Protein AF-A0A954MSA9-F1 (afdb_monomer)

Radius of gyration: 16.97 Å; Cα contacts (8 Å, |Δi|>4): 77; chains: 1; bounding box: 26×32×57 Å

Mean predicted aligned error: 12.04 Å

Solvent-accessible surface area (backbone atoms only — not comparable to full-atom values): 6585 Å² total; per-residue (Å²): 105,75,70,53,52,53,50,48,47,47,49,50,47,57,53,38,59,65,64,64,44,41,74,29,63,65,57,55,68,44,56,78,42,75,62,61,78,67,46,83,78,68,69,74,84,50,82,56,49,47,40,76,39,26,54,52,44,47,49,33,30,73,71,67,61,38,80,84,72,73,33,78,78,29,36,60,76,54,40,55,51,49,39,40,72,71,64,70,42,75,90,75,92,66,80,74,78,80,75,68,70,74,86,78,77,74,135

Foldseek 3Di:
DVVLVVVCCCCCCCQPVVVVQAEQPVCLVCVPPPVVLVPPPQDQPDSNYDYPQLSVVVSCCVVVLAPDDRSSNDDPVRSVVRSVVVVSDDDDPDDPPVPPDDPPPDD

Secondary structure (DSSP, 8-state):
-HHHHHHHHIIIIIIIITTTPEE-HHHHHHTTSHHHHHS-------SSEE-HHHHHHHHHHHTTSS----GGG--HHHHHHHHHHTTS----SS--GGG--------

pLDDT: mean 70.11, std 13.53, range [35.72, 90.12]

Sequence (107 aa):
SQSESELLTTILVRHFIGQRVTYDLGGALVSGTRLFKRTRLLPSADLNELFCSELVAAVCMRLGRMNRSNPTKFNPACLLRELVRQGTFRFEREFPSLLQRPHSVFP

Structure (mmCIF, N/CA/C/O backbone):
data_AF-A0A954MSA9-F1
#
_entry.id   AF-A0A954MSA9-F1
#
loop_
_atom_site.group_PDB
_atom_site.id
_atom_site.type_symbol
_atom_site.label_atom_id
_atom_site.label_alt_id
_atom_site.label_comp_id
_atom_site.label_asym_id
_atom_site.label_entity_id
_atom_site.label_seq_id
_atom_site.pdbx_PDB_ins_code
_atom_site.Cartn_x
_atom_site.Cartn_y
_atom_site.Cartn_z
_atom_site.occupancy
_atom_site.B_iso_or_equiv
_atom_site.auth_seq_id
_atom_site.auth_comp_id
_atom_site.auth_asym_id
_atom_site.auth_atom_id
_atom_site.pdbx_PDB_model_num
ATOM 1 N N . SER A 1 1 ? -8.897 -2.699 15.592 1.00 67.62 1 SER A N 1
ATOM 2 C CA . SER A 1 1 ? -9.750 -3.754 16.207 1.00 67.62 1 SER A CA 1
ATOM 3 C C . SER A 1 1 ? -9.192 -5.140 15.878 1.00 67.62 1 SER A C 1
ATOM 5 O O . SER A 1 1 ? -8.299 -5.229 15.044 1.00 67.62 1 SER A O 1
ATOM 7 N N . GLN A 1 2 ? -9.691 -6.228 16.479 1.00 71.88 2 GLN A N 1
ATOM 8 C CA . GLN A 1 2 ? -9.256 -7.596 16.129 1.00 71.88 2 GLN A CA 1
ATOM 9 C C . GLN A 1 2 ? -9.537 -7.934 14.648 1.00 71.88 2 GLN A C 1
ATOM 11 O O . GLN A 1 2 ? -8.659 -8.440 13.957 1.00 71.88 2 GLN A O 1
ATOM 16 N N . SER A 1 3 ? -10.687 -7.495 14.125 1.00 76.56 3 SER A N 1
ATOM 17 C CA . SER A 1 3 ? -11.056 -7.611 12.704 1.00 76.56 3 SER A CA 1
ATOM 18 C C . SER A 1 3 ? -10.113 -6.871 11.744 1.00 76.56 3 SER A C 1
ATOM 20 O O . SER A 1 3 ? -9.835 -7.337 10.643 1.00 76.56 3 SER A O 1
ATOM 22 N N . GLU A 1 4 ? -9.587 -5.719 12.156 1.00 72.44 4 GLU A N 1
ATOM 23 C CA . GLU A 1 4 ? -8.612 -4.949 11.378 1.00 72.44 4 GLU A CA 1
ATOM 24 C C . GLU A 1 4 ? -7.251 -5.648 11.341 1.00 72.44 4 GLU A C 1
ATOM 26 O O . GLU A 1 4 ? -6.620 -5.708 10.287 1.00 72.44 4 GLU A O 1
ATOM 31 N N . SER A 1 5 ? -6.831 -6.240 12.463 1.00 75.62 5 SER A N 1
ATOM 32 C CA . SER A 1 5 ? -5.607 -7.043 12.521 1.00 75.62 5 SER A CA 1
ATOM 33 C C . SER A 1 5 ? -5.697 -8.269 11.611 1.00 75.62 5 SER A C 1
ATOM 35 O O . SER A 1 5 ? -4.742 -8.569 10.903 1.00 75.62 5 SER A O 1
ATOM 37 N N . GLU A 1 6 ? -6.838 -8.958 11.580 1.00 78.38 6 GLU A N 1
ATOM 38 C CA . GLU A 1 6 ? -7.069 -10.101 10.686 1.00 78.38 6 GLU A CA 1
ATOM 39 C C . GLU A 1 6 ? -7.065 -9.696 9.208 1.00 78.38 6 GLU A C 1
ATOM 41 O O . GLU A 1 6 ? -6.485 -10.396 8.370 1.00 78.38 6 GLU A O 1
ATOM 46 N N . LEU A 1 7 ? -7.654 -8.540 8.881 1.00 74.81 7 LEU A N 1
ATOM 47 C CA . LEU A 1 7 ? -7.628 -7.994 7.527 1.00 74.81 7 LEU A CA 1
ATOM 48 C C . LEU A 1 7 ? -6.194 -7.657 7.094 1.00 74.81 7 LEU A C 1
ATOM 50 O O . LEU A 1 7 ? -5.779 -8.031 5.998 1.00 74.81 7 LEU A O 1
ATOM 54 N N . LEU A 1 8 ? -5.423 -6.992 7.958 1.00 74.56 8 LEU A N 1
ATOM 55 C CA . LEU A 1 8 ? -4.023 -6.652 7.699 1.00 74.56 8 LEU A CA 1
ATOM 56 C C . LEU A 1 8 ? -3.167 -7.905 7.532 1.00 74.56 8 LEU A C 1
ATOM 58 O O . LEU A 1 8 ? -2.423 -7.994 6.561 1.00 74.56 8 LEU A O 1
ATOM 62 N N . THR A 1 9 ? -3.318 -8.902 8.404 1.00 77.00 9 THR A N 1
ATOM 63 C CA . THR A 1 9 ? -2.625 -10.190 8.273 1.00 77.00 9 THR A CA 1
ATOM 64 C C . THR A 1 9 ? -2.997 -10.889 6.969 1.00 77.00 9 THR A C 1
ATOM 66 O O . THR A 1 9 ? -2.126 -11.396 6.268 1.00 77.00 9 THR A O 1
ATOM 69 N N . THR A 1 10 ? -4.271 -10.872 6.578 1.00 76.12 10 THR A N 1
ATOM 70 C CA . THR A 1 10 ? -4.711 -11.472 5.311 1.00 76.12 10 THR A CA 1
ATOM 71 C C . THR A 1 10 ? -4.107 -10.752 4.106 1.00 76.12 10 THR A C 1
ATOM 73 O O . THR A 1 10 ? -3.654 -11.395 3.160 1.00 76.12 10 THR A O 1
ATOM 76 N N . ILE A 1 11 ? -4.052 -9.421 4.129 1.00 71.69 11 ILE A N 1
ATOM 77 C CA . ILE A 1 11 ? -3.462 -8.650 3.032 1.00 71.69 11 ILE A CA 1
ATOM 78 C C . ILE A 1 11 ? -1.943 -8.867 2.995 1.00 71.69 11 ILE A C 1
ATOM 80 O O . ILE A 1 11 ? -1.414 -9.274 1.967 1.00 71.69 11 ILE A O 1
ATOM 84 N N . LEU A 1 12 ? -1.243 -8.656 4.108 1.00 70.12 12 LEU A N 1
ATOM 85 C CA . LEU A 1 12 ? 0.219 -8.692 4.170 1.00 70.12 12 LEU A CA 1
ATOM 86 C C . LEU A 1 12 ? 0.779 -10.115 4.049 1.00 70.12 12 LEU A C 1
ATOM 88 O O . LEU A 1 12 ? 1.691 -10.362 3.268 1.00 70.12 12 LEU A O 1
ATOM 92 N N . VAL A 1 13 ? 0.235 -11.084 4.781 1.00 70.69 13 VAL A N 1
ATOM 93 C CA . VAL A 1 13 ? 0.794 -12.444 4.802 1.00 70.69 13 VAL A CA 1
ATOM 94 C C . VAL A 1 13 ? 0.297 -13.256 3.614 1.00 70.69 13 VAL A C 1
ATOM 96 O O . VAL A 1 13 ? 1.090 -13.837 2.880 1.00 70.69 13 VAL A O 1
ATOM 99 N N . ARG A 1 14 ? -1.017 -13.296 3.384 1.00 65.31 14 ARG A N 1
ATOM 100 C CA . ARG A 1 14 ? -1.579 -14.146 2.325 1.00 65.31 14 ARG A CA 1
ATOM 101 C C . ARG A 1 14 ? -1.342 -13.575 0.932 1.00 65.31 14 ARG A C 1
ATOM 103 O O . ARG A 1 14 ? -1.067 -14.342 0.016 1.00 65.31 14 ARG A O 1
ATOM 110 N N . HIS A 1 15 ? -1.460 -12.260 0.773 1.00 65.75 15 HIS A N 1
ATOM 111 C CA . HIS A 1 15 ? -1.366 -11.632 -0.542 1.00 65.75 15 HIS A CA 1
ATOM 112 C C . HIS A 1 15 ? 0.065 -11.226 -0.898 1.00 65.75 15 HIS A C 1
ATOM 114 O O . HIS A 1 15 ? 0.489 -11.509 -2.005 1.00 65.75 15 HIS A O 1
ATOM 120 N N . PHE A 1 16 ? 0.835 -10.628 0.016 1.00 62.12 16 PHE A N 1
ATOM 121 C CA . PHE A 1 16 ? 2.203 -10.196 -0.315 1.00 62.12 16 PHE A CA 1
ATOM 122 C C . PHE A 1 16 ? 3.235 -11.308 -0.146 1.0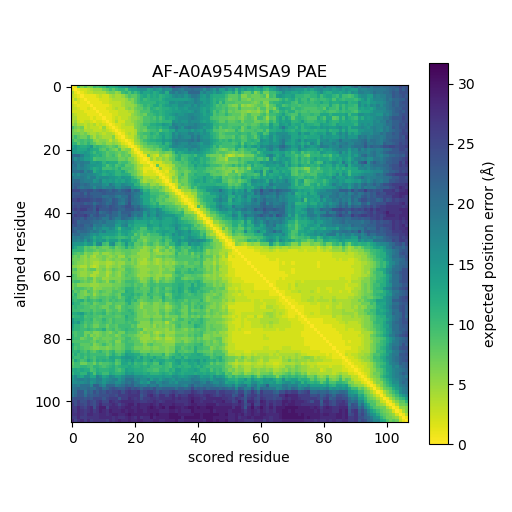0 62.12 16 PHE A C 1
ATOM 124 O O . PHE A 1 16 ? 3.968 -11.618 -1.084 1.00 62.12 16 PHE A O 1
ATOM 131 N N . ILE A 1 17 ? 3.276 -11.938 1.031 1.00 63.91 17 ILE A N 1
ATOM 132 C CA . ILE A 1 17 ? 4.261 -12.994 1.310 1.00 63.91 17 ILE A CA 1
ATOM 133 C C . ILE A 1 17 ? 3.900 -14.275 0.546 1.00 63.91 17 ILE A C 1
ATOM 135 O O . ILE A 1 17 ? 4.755 -14.874 -0.105 1.00 63.91 17 ILE A O 1
ATOM 139 N N . GLY A 1 18 ? 2.624 -14.671 0.572 1.00 60.81 18 GLY A N 1
ATOM 140 C CA . GLY A 1 18 ? 2.140 -15.889 -0.080 1.00 60.81 18 GLY A CA 1
ATOM 141 C C . GLY A 1 18 ? 2.275 -15.893 -1.606 1.00 60.81 18 GLY A C 1
ATOM 142 O O . GLY A 1 18 ? 2.510 -16.953 -2.181 1.00 60.81 18 GLY A O 1
ATOM 143 N N . GLN A 1 19 ? 2.171 -14.733 -2.263 1.00 62.94 19 GLN A N 1
ATOM 144 C CA . GLN A 1 19 ? 2.297 -14.617 -3.725 1.00 62.94 19 GLN A CA 1
ATOM 145 C C . GLN A 1 19 ? 3.724 -14.275 -4.189 1.00 62.94 19 GLN A C 1
ATOM 147 O O . GLN A 1 19 ? 3.941 -14.144 -5.387 1.00 62.94 19 GLN A O 1
ATOM 152 N N . ARG A 1 20 ? 4.703 -14.150 -3.274 1.00 60.50 20 ARG A N 1
ATOM 153 C CA . ARG A 1 20 ? 6.086 -13.730 -3.587 1.00 60.50 20 ARG A CA 1
ATOM 154 C C . ARG A 1 20 ? 6.147 -12.447 -4.421 1.00 60.50 20 ARG A C 1
ATOM 156 O O . ARG A 1 20 ? 6.903 -12.368 -5.387 1.00 60.50 20 ARG A O 1
ATOM 163 N N . VAL A 1 21 ? 5.356 -11.451 -4.035 1.00 62.06 21 VAL A N 1
ATOM 164 C CA . VAL A 1 21 ? 5.348 -10.151 -4.711 1.00 62.06 21 VAL A CA 1
ATOM 165 C C . VAL A 1 21 ? 6.760 -9.565 -4.674 1.00 62.06 21 VAL A C 1
ATOM 167 O O . VAL A 1 21 ? 7.344 -9.397 -3.599 1.00 62.06 21 VAL A O 1
ATOM 170 N N . THR A 1 22 ? 7.325 -9.291 -5.847 1.00 65.44 22 THR A N 1
ATOM 171 C CA . THR A 1 22 ? 8.646 -8.682 -5.978 1.00 65.44 22 THR A CA 1
ATOM 172 C C . THR A 1 22 ? 8.582 -7.205 -5.602 1.00 65.44 22 THR A C 1
ATOM 174 O O . THR A 1 22 ? 7.607 -6.507 -5.879 1.00 65.44 22 THR A O 1
ATOM 177 N N . TYR A 1 23 ? 9.606 -6.727 -4.897 1.00 61.81 23 TYR A N 1
ATOM 178 C CA . TYR A 1 23 ? 9.681 -5.321 -4.521 1.00 61.81 23 TYR A CA 1
ATOM 179 C C . TYR A 1 23 ? 10.113 -4.487 -5.725 1.00 61.81 23 TYR A C 1
ATOM 181 O O . TYR A 1 23 ? 11.190 -4.725 -6.277 1.00 61.81 23 TYR A O 1
ATOM 189 N N . ASP A 1 24 ? 9.319 -3.480 -6.082 1.00 65.19 24 ASP A N 1
ATOM 190 C CA . ASP A 1 24 ? 9.663 -2.573 -7.174 1.00 65.19 24 ASP A CA 1
ATOM 191 C C . ASP A 1 24 ? 10.713 -1.540 -6.729 1.00 65.19 24 ASP A C 1
ATOM 193 O O . ASP A 1 24 ? 10.414 -0.414 -6.313 1.00 65.19 24 ASP A O 1
ATOM 197 N N . LEU A 1 25 ? 11.985 -1.939 -6.795 1.00 60.53 25 LEU A N 1
ATOM 198 C CA . LEU A 1 25 ? 13.117 -1.062 -6.492 1.00 60.53 25 LEU A CA 1
ATOM 199 C C . LEU A 1 25 ? 13.289 0.040 -7.554 1.00 60.53 25 LEU A C 1
ATOM 201 O O . LEU A 1 25 ? 13.721 1.148 -7.226 1.00 60.53 25 LEU A O 1
ATOM 205 N N . GLY A 1 26 ? 12.936 -0.245 -8.811 1.00 6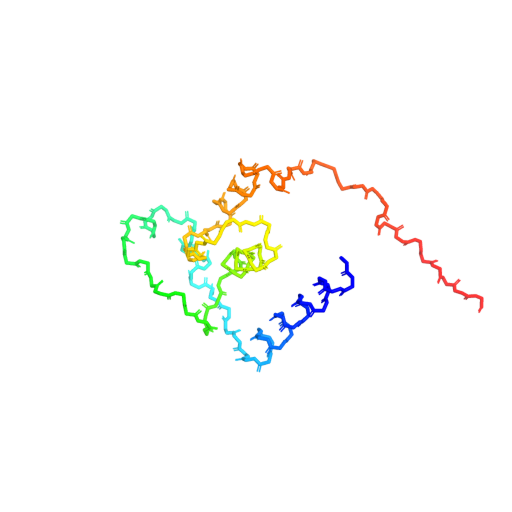0.91 26 GLY A N 1
ATOM 206 C CA . GLY A 1 26 ? 13.040 0.697 -9.925 1.00 60.91 26 GLY A CA 1
ATOM 207 C C . GLY A 1 26 ? 12.032 1.835 -9.791 1.00 60.91 26 GLY A C 1
ATOM 208 O O . GLY A 1 26 ? 12.413 3.009 -9.773 1.00 60.91 26 GLY A O 1
ATOM 209 N N . GLY A 1 27 ? 10.759 1.501 -9.592 1.00 60.81 27 GLY A N 1
ATOM 210 C CA . GLY A 1 27 ? 9.711 2.457 -9.260 1.00 60.81 27 GLY A CA 1
ATOM 211 C C . GLY A 1 27 ? 9.998 3.188 -7.957 1.00 60.81 27 GLY A C 1
ATOM 212 O O . GLY A 1 27 ? 9.768 4.394 -7.895 1.00 60.81 27 GLY A O 1
ATOM 213 N N . ALA A 1 28 ? 10.616 2.549 -6.956 1.00 64.38 28 ALA A N 1
ATOM 214 C CA . ALA A 1 28 ? 11.029 3.246 -5.740 1.00 64.38 28 ALA A CA 1
ATOM 215 C C . ALA A 1 28 ? 12.000 4.399 -6.007 1.00 64.38 28 ALA A C 1
ATOM 217 O O . ALA A 1 28 ? 11.763 5.520 -5.542 1.00 64.38 28 ALA A O 1
ATOM 218 N N . LEU A 1 29 ? 13.041 4.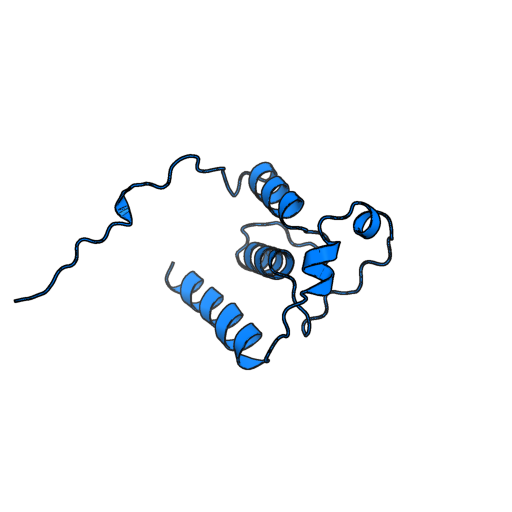151 -6.803 1.00 62.91 29 LEU A N 1
ATOM 219 C CA . LEU A 1 29 ? 14.026 5.165 -7.183 1.00 62.91 29 LEU A CA 1
ATOM 220 C C . LEU A 1 29 ? 13.414 6.261 -8.069 1.00 62.91 29 LEU A C 1
ATOM 222 O O . LEU A 1 29 ? 13.724 7.443 -7.910 1.00 62.91 29 LEU A O 1
ATOM 226 N N . VAL A 1 30 ? 12.504 5.894 -8.974 1.00 64.50 30 VAL A N 1
ATOM 227 C CA . VAL A 1 30 ? 11.923 6.821 -9.958 1.00 64.50 30 VAL A CA 1
ATOM 228 C C . VAL A 1 30 ? 10.714 7.595 -9.405 1.00 64.50 30 VAL A C 1
ATOM 230 O O . VAL A 1 30 ? 10.455 8.714 -9.856 1.00 64.50 30 VAL A O 1
ATOM 233 N N . SER A 1 31 ? 10.020 7.090 -8.379 1.00 57.25 31 SER A N 1
ATOM 234 C CA . SER A 1 31 ? 8.792 7.671 -7.794 1.00 57.25 31 S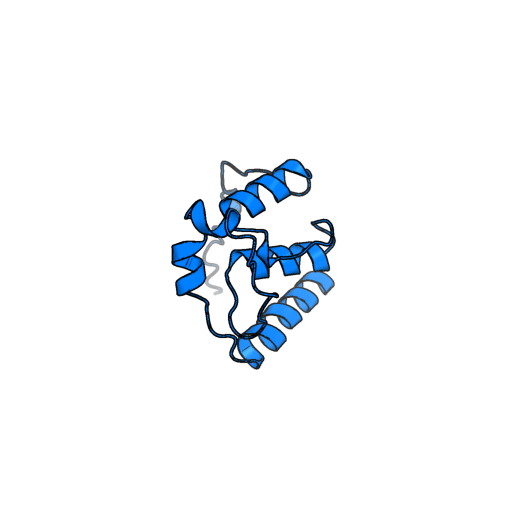ER A CA 1
ATOM 235 C C . SER A 1 31 ? 8.954 9.096 -7.244 1.00 57.25 31 SER A C 1
ATOM 237 O O . SER A 1 31 ? 7.974 9.849 -7.132 1.00 57.25 31 SER A O 1
ATOM 239 N N . GLY A 1 32 ? 10.186 9.483 -6.899 1.00 55.12 32 GLY A N 1
ATOM 240 C CA . GLY A 1 32 ? 10.549 10.831 -6.458 1.00 55.12 32 GLY A CA 1
ATOM 241 C C . GLY A 1 32 ? 10.803 11.812 -7.606 1.00 55.12 32 GLY A C 1
ATOM 242 O O . GLY A 1 32 ? 10.744 13.028 -7.408 1.00 55.12 32 GLY A O 1
ATOM 243 N N . THR A 1 33 ? 11.043 11.317 -8.821 1.00 57.16 33 THR A N 1
ATOM 244 C CA . THR A 1 33 ? 11.359 12.162 -9.971 1.00 57.16 33 THR A CA 1
ATOM 245 C C . THR A 1 33 ? 10.080 12.764 -10.559 1.00 57.16 33 THR A C 1
ATOM 247 O O . THR A 1 33 ? 9.091 12.084 -10.836 1.00 57.16 33 THR A O 1
ATOM 250 N N . ARG A 1 34 ? 10.075 14.087 -10.770 1.00 49.19 34 ARG A N 1
ATOM 251 C CA . ARG A 1 34 ? 8.930 14.814 -11.357 1.00 49.19 34 ARG A CA 1
ATOM 252 C C . ARG A 1 34 ? 8.544 14.309 -12.759 1.00 49.19 34 ARG A C 1
ATOM 254 O O . ARG A 1 34 ? 7.428 14.585 -13.196 1.00 49.19 34 ARG A O 1
ATOM 261 N N . LEU A 1 35 ? 9.437 13.584 -13.444 1.00 52.38 35 LEU A N 1
ATOM 262 C CA . LEU A 1 35 ? 9.193 13.023 -14.773 1.00 52.38 35 LEU A CA 1
ATOM 263 C C . LEU A 1 35 ? 8.090 11.960 -14.771 1.00 52.38 35 LEU A C 1
ATOM 265 O O . LEU A 1 35 ? 7.208 12.031 -15.624 1.00 52.38 35 LEU A O 1
ATOM 269 N N . PHE A 1 36 ? 8.068 11.058 -13.785 1.00 55.53 36 PHE A N 1
ATOM 270 C CA . PHE A 1 36 ? 7.120 9.935 -13.754 1.00 55.53 36 PHE A CA 1
ATOM 271 C C . PHE A 1 36 ? 5.654 10.386 -13.652 1.00 55.53 36 PHE A C 1
ATOM 273 O O . PHE A 1 36 ? 4.755 9.780 -14.221 1.00 55.53 36 PHE A O 1
ATOM 280 N N . LYS A 1 37 ? 5.398 11.523 -12.990 1.00 53.38 37 LYS A N 1
ATOM 281 C CA . LYS A 1 37 ? 4.053 12.127 -12.923 1.00 53.38 37 LYS A CA 1
ATOM 282 C C . LYS A 1 37 ? 3.623 12.826 -14.207 1.00 53.38 37 LYS A C 1
ATOM 284 O O . LYS A 1 37 ? 2.429 13.046 -14.405 1.00 53.38 37 LYS A O 1
ATOM 289 N N . ARG A 1 38 ? 4.582 13.253 -15.033 1.00 54.47 38 ARG A N 1
ATOM 290 C CA . ARG A 1 38 ? 4.322 14.006 -16.266 1.00 54.47 38 ARG A CA 1
ATOM 291 C C . ARG A 1 38 ? 4.080 13.068 -17.444 1.00 54.47 38 ARG A C 1
ATOM 293 O O . ARG A 1 38 ? 3.278 13.387 -18.320 1.00 54.47 38 ARG A O 1
ATOM 300 N N . THR A 1 39 ? 4.715 11.902 -17.441 1.00 54.69 39 THR A N 1
ATOM 301 C CA . THR A 1 39 ? 4.409 10.814 -18.365 1.00 54.69 39 THR A CA 1
ATOM 302 C C . THR A 1 39 ? 3.096 10.162 -17.934 1.00 54.69 39 THR A C 1
ATOM 304 O O . THR A 1 39 ? 3.075 9.336 -17.033 1.00 54.69 39 THR A O 1
ATOM 307 N N . ARG A 1 40 ? 1.975 10.519 -18.576 1.00 51.53 40 ARG A N 1
ATOM 308 C CA . ARG A 1 40 ? 0.638 9.905 -18.376 1.00 51.53 40 ARG A CA 1
ATOM 309 C C . ARG A 1 40 ? 0.576 8.382 -18.621 1.00 51.53 40 ARG A C 1
ATOM 311 O O . ARG A 1 40 ? -0.500 7.803 -18.527 1.00 51.53 40 ARG A O 1
ATOM 318 N N . LEU A 1 41 ? 1.703 7.743 -18.916 1.00 53.84 41 LEU A N 1
ATOM 319 C CA . LEU A 1 41 ? 1.891 6.299 -18.969 1.00 53.84 41 LEU A CA 1
ATOM 320 C C . LEU A 1 41 ? 2.058 5.760 -17.543 1.00 53.84 41 LEU A C 1
ATOM 322 O O . LEU A 1 41 ? 3.105 5.224 -17.204 1.00 53.84 41 LEU A O 1
ATOM 326 N N . LEU A 1 42 ? 1.056 5.964 -16.684 1.00 54.78 42 LEU A N 1
ATOM 327 C CA . LEU A 1 42 ? 1.012 5.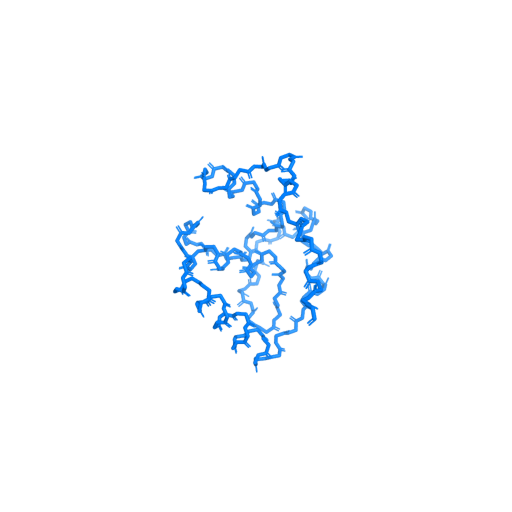240 -15.417 1.00 54.78 42 LEU A CA 1
ATOM 328 C C . LEU A 1 42 ? 0.660 3.792 -15.772 1.00 54.78 42 LEU A C 1
ATOM 330 O O . LEU A 1 42 ? -0.462 3.579 -16.246 1.00 54.78 42 LEU A O 1
ATOM 334 N N . PRO A 1 43 ? 1.574 2.820 -15.607 1.00 54.22 43 PRO A N 1
ATOM 335 C CA . PRO A 1 43 ? 1.206 1.428 -15.784 1.00 54.22 43 PRO A CA 1
ATOM 336 C C . PRO A 1 43 ? 0.030 1.102 -14.853 1.00 54.22 43 PRO A C 1
ATOM 338 O O . PRO A 1 43 ? -0.115 1.670 -13.761 1.00 54.22 43 PRO A O 1
ATOM 341 N N . SER A 1 44 ? -0.864 0.234 -15.326 1.00 54.84 44 SER A N 1
ATOM 342 C CA . SER A 1 44 ? -1.859 -0.397 -14.459 1.00 54.84 44 SER A CA 1
ATOM 343 C C . SER A 1 44 ? -1.136 -1.000 -13.258 1.00 54.84 44 SER A C 1
ATOM 345 O O . SER A 1 44 ? -0.035 -1.509 -13.431 1.00 54.84 44 SER A O 1
ATOM 347 N N . ALA A 1 45 ? -1.732 -0.914 -12.065 1.00 54.81 45 ALA A N 1
ATOM 348 C CA . ALA A 1 45 ? -1.151 -1.486 -10.852 1.00 54.81 45 ALA A CA 1
ATOM 349 C C . ALA A 1 45 ? -0.775 -2.951 -11.112 1.00 54.81 45 ALA A C 1
ATOM 351 O O . ALA A 1 45 ? -1.671 -3.787 -11.266 1.00 54.81 45 ALA A O 1
ATOM 352 N N . ASP A 1 46 ? 0.522 -3.237 -11.220 1.00 58.50 46 ASP A N 1
ATOM 353 C CA . ASP A 1 46 ? 1.000 -4.604 -11.332 1.00 58.50 46 ASP A CA 1
ATOM 354 C C . ASP A 1 46 ? 1.036 -5.178 -9.920 1.00 58.50 46 ASP A C 1
ATOM 356 O O . ASP A 1 46 ? 1.664 -4.639 -9.013 1.00 58.50 46 ASP A O 1
ATOM 360 N N . LEU A 1 47 ? 0.285 -6.252 -9.701 1.00 54.69 47 LEU A N 1
ATOM 361 C CA . LEU A 1 47 ? 0.234 -6.913 -8.401 1.00 54.69 47 LEU A CA 1
ATOM 362 C C . LEU A 1 47 ? 1.482 -7.776 -8.149 1.00 54.69 47 LEU A C 1
ATOM 364 O O . LEU A 1 47 ? 1.640 -8.279 -7.038 1.00 54.69 47 LEU A O 1
ATOM 368 N N . ASN A 1 48 ? 2.353 -7.946 -9.150 1.00 53.84 48 ASN A N 1
ATOM 369 C CA . ASN A 1 48 ? 3.591 -8.716 -9.043 1.00 53.84 48 ASN A CA 1
ATOM 370 C C . ASN A 1 48 ? 4.795 -7.853 -8.644 1.00 53.84 48 ASN A C 1
ATOM 372 O O . ASN A 1 48 ? 5.724 -8.370 -8.030 1.00 53.84 48 ASN A O 1
ATOM 376 N N . GLU A 1 49 ? 4.763 -6.550 -8.921 1.00 57.16 49 GLU A N 1
ATOM 377 C CA . GLU A 1 49 ? 5.799 -5.584 -8.550 1.00 57.16 49 GLU A CA 1
ATOM 378 C C . GLU A 1 49 ? 5.155 -4.431 -7.785 1.00 57.16 49 GLU A C 1
ATOM 380 O O . GLU A 1 49 ? 4.488 -3.581 -8.366 1.00 57.16 49 GLU A O 1
ATOM 385 N N . LEU A 1 50 ? 5.309 -4.415 -6.459 1.00 61.00 50 LEU A N 1
ATOM 386 C CA . LEU A 1 50 ? 4.634 -3.423 -5.624 1.00 61.00 50 LEU A CA 1
ATOM 387 C C . LEU A 1 50 ? 5.600 -2.450 -4.976 1.00 61.00 50 LEU A C 1
ATOM 389 O O . LEU A 1 50 ? 6.545 -2.824 -4.275 1.00 61.00 50 LEU A O 1
ATOM 393 N N . PHE A 1 51 ? 5.271 -1.174 -5.143 1.00 69.56 51 PHE A N 1
ATOM 394 C CA . PHE A 1 51 ? 5.929 -0.084 -4.457 1.00 69.56 51 PHE A CA 1
ATOM 395 C C . PHE A 1 51 ? 5.270 0.195 -3.095 1.00 69.56 51 PHE A C 1
ATOM 397 O O . PHE A 1 51 ? 4.051 0.103 -2.921 1.00 69.56 51 PHE A O 1
ATOM 404 N N . CYS A 1 52 ? 6.079 0.554 -2.094 1.00 72.50 52 CYS A N 1
ATOM 405 C CA . CYS A 1 52 ? 5.645 0.624 -0.696 1.00 72.50 52 CYS A CA 1
ATOM 406 C C . CYS A 1 52 ? 4.465 1.582 -0.457 1.00 72.50 52 CYS A C 1
ATOM 408 O O . CYS A 1 52 ? 3.566 1.265 0.324 1.00 72.50 52 CYS A O 1
ATOM 410 N N . SER A 1 53 ? 4.411 2.728 -1.142 1.00 80.06 53 SER A N 1
ATOM 411 C CA . SER A 1 53 ? 3.299 3.671 -0.991 1.00 80.06 53 SER A CA 1
ATOM 412 C C . SER A 1 53 ? 2.015 3.207 -1.677 1.00 80.06 53 SER A C 1
ATOM 414 O O . SER A 1 53 ? 0.932 3.545 -1.208 1.00 80.06 53 SER A O 1
ATOM 416 N N . GLU A 1 54 ? 2.095 2.402 -2.733 1.00 80.81 54 GLU A N 1
ATOM 417 C CA . GLU A 1 54 ? 0.912 1.859 -3.409 1.00 80.81 54 GLU A CA 1
ATOM 418 C C . GLU A 1 54 ? 0.209 0.818 -2.539 1.00 80.81 54 GLU A C 1
ATOM 420 O O . GLU A 1 54 ? -1.014 0.861 -2.384 1.00 80.81 54 GLU A O 1
ATOM 425 N N . LEU A 1 55 ? 0.993 -0.054 -1.894 1.00 79.06 55 LEU A N 1
ATOM 426 C CA . LEU A 1 55 ? 0.499 -1.003 -0.898 1.00 79.06 55 LEU A CA 1
ATOM 427 C C . LEU A 1 55 ? -0.231 -0.276 0.237 1.00 79.06 55 LEU A C 1
ATOM 429 O O . LEU A 1 55 ? -1.380 -0.598 0.548 1.00 79.06 55 LEU A O 1
ATOM 433 N N . VAL A 1 56 ? 0.416 0.727 0.836 1.00 83.75 56 VAL A N 1
ATOM 434 C CA . VAL A 1 56 ? -0.179 1.496 1.939 1.00 83.75 56 VAL A CA 1
ATOM 435 C C . VAL A 1 56 ? -1.457 2.196 1.476 1.00 83.75 56 VA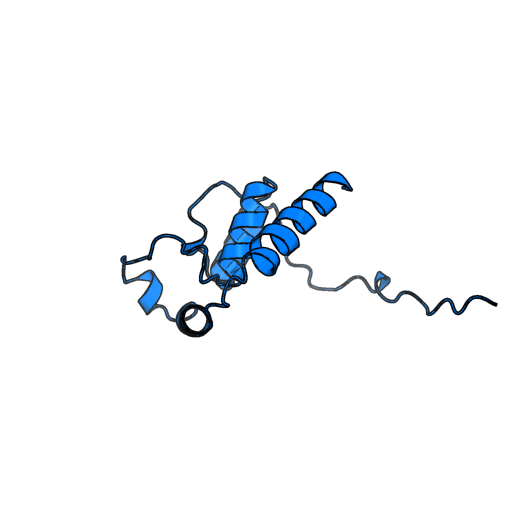L A C 1
ATOM 437 O O . VAL A 1 56 ? -2.471 2.119 2.166 1.00 83.75 56 VAL A O 1
ATOM 440 N N . ALA A 1 57 ? -1.459 2.802 0.286 1.00 86.75 57 ALA A N 1
ATOM 441 C CA . ALA A 1 57 ? -2.646 3.434 -0.280 1.00 86.75 57 ALA A CA 1
ATOM 442 C C . ALA A 1 57 ? -3.797 2.427 -0.465 1.00 86.75 57 ALA A C 1
ATOM 444 O O . ALA A 1 57 ? -4.919 2.686 -0.027 1.00 86.75 57 ALA A O 1
ATOM 445 N N . ALA A 1 58 ? -3.526 1.253 -1.043 1.00 83.12 58 ALA A N 1
ATOM 446 C CA . ALA A 1 58 ? -4.524 0.203 -1.242 1.00 83.12 58 ALA A CA 1
ATOM 447 C C . ALA A 1 58 ? -5.101 -0.314 0.087 1.00 83.12 58 ALA A C 1
ATOM 449 O O . ALA A 1 58 ? -6.311 -0.534 0.197 1.00 83.12 58 ALA A O 1
ATOM 450 N N . VAL A 1 59 ? -4.262 -0.467 1.115 1.00 83.62 59 VAL A N 1
ATOM 451 C CA . VAL A 1 59 ? -4.694 -0.852 2.467 1.00 83.62 59 VAL A CA 1
ATOM 452 C C . VAL A 1 59 ? -5.560 0.235 3.094 1.00 83.62 59 VAL A C 1
ATOM 454 O 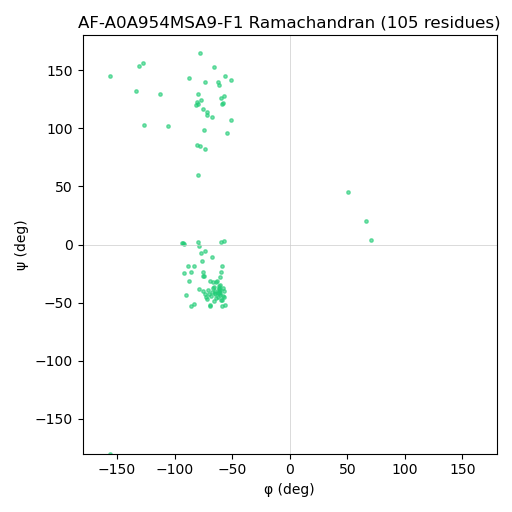O . VAL A 1 59 ? -6.659 -0.070 3.555 1.00 83.62 59 VAL A O 1
ATOM 457 N N . CYS A 1 60 ? -5.134 1.500 3.054 1.00 85.94 60 CYS A N 1
ATOM 458 C CA . CYS A 1 60 ? -5.925 2.620 3.565 1.00 85.94 60 CYS A CA 1
ATOM 459 C C . CYS A 1 60 ? -7.301 2.695 2.888 1.00 85.94 60 CYS A C 1
ATOM 461 O O . CYS A 1 60 ? -8.305 2.904 3.567 1.00 85.94 60 CYS A O 1
ATOM 463 N N . MET A 1 61 ? -7.375 2.457 1.575 1.00 87.56 61 MET A N 1
ATOM 464 C CA . MET A 1 61 ? -8.644 2.412 0.841 1.00 87.56 61 MET A CA 1
ATOM 465 C C . MET A 1 61 ? -9.523 1.223 1.241 1.00 87.56 61 MET A C 1
ATOM 467 O O . MET A 1 61 ? -10.736 1.376 1.383 1.00 87.56 61 MET A O 1
ATOM 471 N N . ARG A 1 62 ? -8.937 0.034 1.437 1.00 83.06 62 ARG A N 1
ATOM 472 C CA . ARG A 1 62 ? -9.676 -1.158 1.892 1.00 83.06 62 ARG A CA 1
ATOM 473 C C . ARG A 1 62 ? -10.217 -0.998 3.310 1.00 83.06 62 ARG A C 1
ATOM 475 O O . ARG A 1 62 ? -11.329 -1.440 3.575 1.00 83.06 62 ARG A O 1
ATOM 482 N N . LEU A 1 63 ? -9.468 -0.328 4.182 1.00 83.19 63 LEU A N 1
ATOM 483 C CA . LEU A 1 63 ? -9.870 -0.018 5.556 1.00 83.19 63 LEU A CA 1
ATOM 484 C C . LEU A 1 63 ? -10.842 1.168 5.662 1.00 83.19 63 LEU A C 1
ATOM 486 O O . LEU A 1 63 ? -11.236 1.529 6.768 1.00 83.19 63 LEU A O 1
ATOM 490 N N . GLY A 1 64 ? -11.206 1.810 4.546 1.00 86.19 64 GLY A N 1
ATOM 491 C CA . GLY A 1 64 ? -12.064 2.998 4.561 1.00 86.19 64 GLY A CA 1
ATOM 492 C C . GLY A 1 64 ? -11.411 4.220 5.218 1.00 86.19 64 GLY A C 1
ATOM 493 O O . GLY A 1 64 ? -12.106 5.136 5.641 1.00 86.19 64 GLY A O 1
ATOM 494 N N . ARG A 1 65 ? -10.075 4.243 5.312 1.00 86.56 65 ARG A N 1
ATOM 495 C CA . ARG A 1 65 ? -9.267 5.364 5.826 1.00 86.56 65 ARG A CA 1
ATOM 496 C C . ARG A 1 65 ? -8.807 6.321 4.722 1.00 86.56 65 ARG A C 1
ATOM 498 O O . ARG A 1 65 ? -8.051 7.252 4.974 1.00 86.56 65 ARG A O 1
ATOM 505 N N . MET A 1 66 ? -9.205 6.042 3.487 1.00 88.06 66 MET A N 1
ATOM 506 C CA . MET A 1 66 ? -8.933 6.848 2.308 1.00 88.06 66 MET A CA 1
ATOM 507 C C . MET A 1 66 ? -10.001 6.554 1.253 1.00 88.06 66 MET A C 1
ATOM 509 O O . MET A 1 66 ? -10.439 5.410 1.111 1.00 88.06 66 MET A O 1
ATOM 513 N N . ASN A 1 67 ? -10.399 7.561 0.477 1.00 87.25 67 ASN A N 1
ATOM 514 C CA . ASN A 1 67 ? -11.309 7.355 -0.652 1.00 87.25 67 ASN A CA 1
ATOM 515 C C . ASN A 1 67 ? -10.695 6.429 -1.717 1.00 87.25 67 ASN A C 1
ATOM 517 O O . ASN A 1 67 ? -9.513 6.545 -2.056 1.00 87.25 67 ASN A O 1
ATOM 521 N N . ARG A 1 68 ? -11.515 5.538 -2.293 1.00 85.62 68 ARG A N 1
ATOM 522 C CA . ARG A 1 68 ? -11.082 4.620 -3.358 1.00 85.62 68 ARG A CA 1
ATOM 523 C C . ARG A 1 68 ? -10.568 5.401 -4.569 1.00 85.62 68 ARG A C 1
ATOM 525 O O . ARG A 1 68 ? -11.260 6.258 -5.111 1.00 85.62 68 ARG A O 1
ATOM 532 N N . SER A 1 69 ? -9.352 5.090 -4.999 1.00 85.75 69 SER A N 1
ATOM 533 C CA . SER A 1 69 ? -8.702 5.668 -6.177 1.00 85.75 69 SER A CA 1
ATOM 534 C C . SER A 1 69 ? -7.627 4.709 -6.703 1.00 85.75 69 SER A C 1
ATOM 536 O O . SER A 1 69 ? -7.463 3.617 -6.168 1.00 85.75 69 SER A O 1
ATOM 538 N N . ASN A 1 70 ? -6.920 5.069 -7.779 1.00 81.88 70 ASN A N 1
ATOM 539 C CA . ASN A 1 70 ? -5.827 4.235 -8.284 1.00 81.88 70 ASN A CA 1
ATOM 540 C C . ASN A 1 70 ? -4.587 4.387 -7.369 1.00 81.88 70 ASN A C 1
ATOM 542 O O . ASN A 1 70 ? -4.055 5.502 -7.306 1.00 81.88 70 ASN A O 1
ATOM 546 N N . PRO A 1 71 ? -4.117 3.317 -6.691 1.00 77.00 71 PRO A N 1
ATOM 547 C CA . PRO A 1 71 ? -2.974 3.377 -5.780 1.00 77.00 71 PRO A CA 1
ATOM 548 C C . PRO A 1 71 ? -1.665 3.813 -6.461 1.00 77.00 71 PRO A C 1
ATOM 550 O O . PRO A 1 71 ? -0.871 4.495 -5.816 1.00 77.00 71 PRO A O 1
ATOM 553 N N . THR A 1 72 ? -1.480 3.562 -7.765 1.00 77.81 72 THR A N 1
ATOM 554 C CA . THR A 1 72 ? -0.247 3.936 -8.499 1.00 77.81 72 THR A CA 1
ATOM 555 C C . THR A 1 72 ? -0.045 5.444 -8.655 1.00 77.81 72 THR A C 1
ATOM 557 O O . THR A 1 72 ? 1.025 5.931 -9.015 1.00 77.81 72 THR A O 1
ATOM 560 N N . LYS A 1 73 ? -1.070 6.245 -8.338 1.00 78.25 73 LYS A N 1
ATOM 561 C CA . LYS A 1 73 ? -0.975 7.713 -8.329 1.00 78.25 73 LYS A CA 1
ATOM 562 C C . LYS A 1 73 ? -0.228 8.250 -7.105 1.00 78.25 73 LYS A C 1
ATOM 564 O O . LYS A 1 73 ? 0.124 9.436 -7.075 1.00 78.25 73 LYS A O 1
ATOM 569 N N . PHE A 1 74 ? -0.010 7.417 -6.088 1.00 81.25 74 PHE A N 1
ATOM 570 C CA . PHE A 1 74 ? 0.531 7.840 -4.805 1.00 81.25 74 PHE A CA 1
ATOM 571 C C . PHE A 1 74 ? 1.987 7.415 -4.650 1.00 81.25 74 PHE A C 1
ATOM 573 O O . PHE A 1 74 ? 2.292 6.288 -4.278 1.00 81.25 74 PHE A O 1
ATOM 580 N N . ASN A 1 75 ? 2.891 8.376 -4.842 1.00 82.56 75 ASN A N 1
ATOM 581 C CA . ASN A 1 75 ? 4.234 8.291 -4.268 1.00 82.56 75 ASN A CA 1
ATOM 582 C C . ASN A 1 75 ? 4.201 8.660 -2.765 1.00 82.56 75 ASN A C 1
ATOM 584 O O . ASN A 1 75 ? 3.220 9.275 -2.328 1.00 82.56 75 ASN A O 1
ATOM 588 N N . PRO A 1 76 ? 5.246 8.366 -1.965 1.00 81.19 76 PRO A N 1
ATOM 589 C CA . PRO A 1 76 ? 5.188 8.493 -0.506 1.00 81.19 76 PRO A CA 1
ATOM 590 C C . PRO A 1 76 ? 4.821 9.909 -0.052 1.00 81.19 76 PRO A C 1
ATOM 592 O O . PRO A 1 76 ? 3.920 10.107 0.761 1.00 81.19 76 PRO A O 1
ATOM 595 N N . ALA A 1 77 ? 5.445 10.920 -0.660 1.00 83.44 77 ALA A N 1
ATOM 596 C CA . ALA A 1 77 ? 5.194 12.318 -0.329 1.00 83.44 77 ALA A CA 1
ATOM 597 C C . ALA A 1 77 ? 3.776 12.787 -0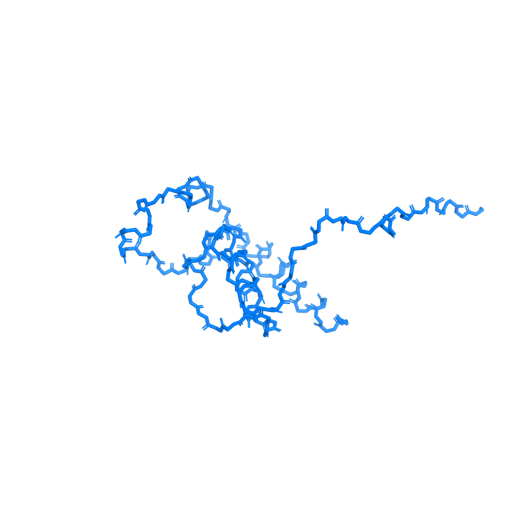.701 1.00 83.44 77 ALA A C 1
ATOM 599 O O . ALA A 1 77 ? 3.232 13.686 -0.059 1.00 83.44 77 ALA A O 1
ATOM 600 N N . CYS A 1 78 ? 3.174 12.253 -1.767 1.00 84.88 78 CYS A N 1
ATOM 601 C CA . CYS A 1 78 ? 1.785 12.561 -2.112 1.00 84.88 78 CYS A CA 1
ATOM 602 C C . CYS A 1 78 ? 0.792 11.796 -1.258 1.00 84.88 78 CYS A C 1
ATOM 604 O O . CYS A 1 78 ? -0.210 12.388 -0.877 1.00 84.88 78 CYS A O 1
ATOM 606 N N . LEU A 1 79 ? 1.083 10.537 -0.933 1.00 88.00 79 LEU A N 1
ATOM 607 C CA . LEU A 1 79 ? 0.245 9.748 -0.047 1.00 88.00 79 LEU A CA 1
ATOM 608 C C . LEU A 1 79 ? 0.118 10.426 1.315 1.00 88.00 79 LEU A C 1
ATOM 610 O O . LEU A 1 79 ? -0.9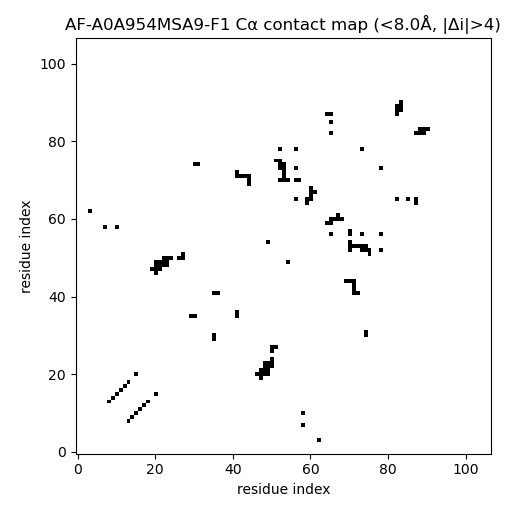89 10.713 1.746 1.00 88.00 79 LEU A O 1
ATOM 614 N N . LEU A 1 80 ? 1.245 10.773 1.945 1.00 87.75 80 LEU A N 1
ATOM 615 C CA . LEU A 1 80 ? 1.247 11.438 3.250 1.00 87.75 80 LEU A CA 1
ATOM 616 C C . LEU A 1 80 ? 0.472 12.760 3.220 1.00 87.75 80 LEU A C 1
ATOM 618 O O . LEU A 1 80 ? -0.349 13.017 4.096 1.00 87.75 80 LEU A O 1
ATOM 622 N N . ARG A 1 81 ? 0.681 13.579 2.180 1.00 88.69 81 ARG A N 1
ATOM 623 C CA . ARG A 1 81 ? -0.072 14.829 2.006 1.00 88.69 81 ARG A CA 1
ATOM 624 C C . ARG A 1 81 ? -1.566 14.583 1.849 1.00 88.69 81 ARG A C 1
ATOM 626 O O . ARG A 1 81 ? -2.348 15.320 2.434 1.00 88.69 81 ARG A O 1
ATOM 633 N N . GLU A 1 82 ? -1.960 13.572 1.083 1.00 89.88 82 GLU A N 1
ATOM 634 C CA . GLU A 1 82 ? -3.366 13.251 0.854 1.00 89.88 82 GLU A CA 1
ATOM 635 C C . GLU A 1 82 ? -4.044 12.726 2.124 1.00 89.88 82 GLU A C 1
ATOM 637 O O . GLU A 1 82 ? -5.128 13.189 2.468 1.00 89.88 82 GLU A O 1
ATOM 642 N N . LEU A 1 83 ? -3.382 11.832 2.859 1.00 89.38 83 LEU A N 1
ATOM 643 C CA . LEU A 1 83 ? -3.884 11.273 4.117 1.00 89.38 83 LEU A CA 1
ATOM 644 C C . LEU A 1 83 ? -4.095 12.352 5.190 1.00 89.38 83 LEU A C 1
ATOM 646 O O . LEU A 1 83 ? -5.089 12.315 5.917 1.00 89.38 83 LEU A O 1
ATOM 650 N N . VAL A 1 84 ? -3.197 13.338 5.249 1.00 90.12 84 VAL A N 1
ATOM 651 C CA . VAL A 1 84 ? -3.330 14.494 6.147 1.00 90.12 84 VAL A CA 1
ATOM 652 C C . VAL A 1 84 ? -4.399 15.466 5.652 1.00 90.12 84 VAL A C 1
ATOM 654 O O . VAL A 1 84 ? -5.218 15.934 6.438 1.00 90.12 84 VAL A O 1
ATOM 657 N N . ARG A 1 85 ? -4.452 15.739 4.342 1.00 88.31 85 ARG A N 1
ATOM 658 C CA . ARG A 1 85 ? -5.456 16.627 3.732 1.00 88.31 85 ARG A CA 1
ATOM 659 C C . ARG A 1 85 ? -6.883 16.111 3.920 1.00 88.31 85 ARG A C 1
ATOM 661 O O . ARG A 1 85 ? -7.786 16.912 4.125 1.00 88.31 85 ARG A O 1
ATOM 668 N N . GLN A 1 86 ? -7.091 14.796 3.855 1.00 88.12 86 GLN A N 1
ATOM 669 C CA . GLN A 1 86 ? -8.390 14.163 4.111 1.00 88.12 86 GLN A CA 1
ATOM 670 C C . GLN A 1 86 ? -8.765 14.147 5.604 1.00 88.12 86 GLN A C 1
ATOM 672 O O . GLN A 1 86 ? -9.861 13.716 5.949 1.00 88.12 86 GLN A O 1
ATOM 677 N N . GLY A 1 87 ? -7.869 14.581 6.499 1.00 83.88 87 GLY A N 1
ATOM 678 C CA . GLY A 1 87 ? -8.112 14.645 7.941 1.00 83.88 87 GLY A CA 1
ATOM 679 C C . GLY A 1 87 ? -8.188 13.283 8.634 1.00 83.88 87 GLY A C 1
ATOM 680 O O . GLY A 1 87 ? -8.448 13.227 9.831 1.00 83.88 87 GLY A O 1
ATOM 681 N N . THR A 1 88 ? -7.955 12.181 7.909 1.00 84.31 88 THR A N 1
ATOM 682 C CA . THR A 1 88 ? -7.964 10.833 8.502 1.00 84.31 88 THR A CA 1
ATOM 683 C C . THR A 1 88 ? -6.695 10.564 9.309 1.00 84.31 88 THR A C 1
ATOM 685 O O . THR A 1 88 ? -6.720 9.793 10.265 1.00 84.31 88 THR A O 1
ATOM 688 N N . PHE A 1 89 ? -5.593 11.223 8.948 1.00 87.88 89 PHE A N 1
ATOM 689 C CA . PHE A 1 89 ? -4.308 11.119 9.630 1.00 87.88 89 PHE A CA 1
ATOM 690 C C . PHE A 1 89 ? -3.778 12.506 9.991 1.00 87.88 89 PHE A C 1
ATOM 692 O O . PHE A 1 89 ? -4.115 13.504 9.355 1.00 87.88 89 PHE A O 1
ATOM 699 N N . ARG A 1 90 ? -2.907 12.565 10.999 1.00 86.69 90 ARG A N 1
ATOM 700 C CA . ARG A 1 90 ? -2.201 13.784 11.410 1.00 86.69 90 ARG A CA 1
ATOM 701 C C . ARG A 1 90 ? -0.711 13.502 11.559 1.00 86.69 90 ARG A C 1
ATOM 703 O O . ARG A 1 90 ? -0.321 12.371 11.835 1.00 86.69 90 ARG A O 1
ATOM 710 N N . PHE A 1 91 ? 0.111 14.533 11.390 1.00 82.06 91 PHE A N 1
ATOM 711 C CA . PHE A 1 91 ? 1.531 14.436 11.713 1.00 82.06 91 PHE A CA 1
ATOM 712 C C . PHE A 1 91 ? 1.705 14.394 13.230 1.00 82.06 91 PHE A C 1
ATOM 714 O O . PHE A 1 91 ? 1.436 15.384 13.907 1.00 82.06 91 PHE A O 1
ATOM 721 N N . GLU A 1 92 ? 2.181 13.265 13.742 1.00 81.31 92 GLU A N 1
ATOM 722 C CA . GLU A 1 92 ? 2.709 13.185 15.101 1.00 81.31 92 GLU A CA 1
ATOM 723 C C . GLU A 1 92 ? 4.146 13.714 15.088 1.00 81.31 92 GLU A C 1
ATOM 725 O O . GLU A 1 92 ? 4.981 13.248 14.311 1.00 81.31 92 GLU A O 1
ATOM 730 N N . ARG A 1 93 ? 4.421 14.737 15.904 1.00 78.94 93 ARG A N 1
ATOM 731 C CA . ARG A 1 93 ? 5.770 15.318 16.049 1.00 78.94 93 ARG A CA 1
ATOM 732 C C . ARG A 1 93 ? 6.591 14.615 17.123 1.00 78.94 93 ARG A C 1
ATOM 734 O O . ARG A 1 93 ? 7.811 14.730 17.128 1.00 78.94 93 ARG A O 1
ATOM 741 N N . GLU A 1 94 ? 5.915 13.886 18.000 1.00 78.75 94 GLU A N 1
ATOM 742 C CA . GLU A 1 94 ? 6.498 13.174 19.123 1.00 78.75 94 GLU A CA 1
ATOM 743 C C . GLU A 1 94 ? 5.919 11.763 19.146 1.00 78.75 94 GLU A C 1
ATOM 745 O O . GLU A 1 94 ? 4.707 11.572 19.036 1.00 78.75 94 GLU A O 1
ATOM 750 N N . PHE A 1 95 ? 6.788 10.763 19.276 1.00 70.81 95 PHE A N 1
ATOM 751 C CA . PHE A 1 95 ? 6.332 9.415 19.581 1.00 70.81 95 PHE A CA 1
ATOM 752 C C . PHE A 1 95 ? 6.053 9.364 21.083 1.00 70.81 95 PHE A C 1
ATOM 754 O O . PHE A 1 95 ? 6.980 9.613 21.858 1.00 70.81 95 PHE A O 1
ATOM 761 N N . PRO A 1 96 ? 4.820 9.057 21.526 1.00 63.97 96 PRO A N 1
ATOM 762 C CA . PRO A 1 96 ? 4.560 8.899 22.946 1.00 63.97 96 PRO A CA 1
ATOM 763 C C . PRO A 1 96 ? 5.499 7.819 23.490 1.00 63.97 96 PRO A C 1
ATOM 765 O O . PRO A 1 96 ? 5.561 6.707 22.963 1.00 63.97 96 PRO A O 1
ATOM 768 N N . SER A 1 97 ? 6.229 8.148 24.553 1.00 66.19 97 SER A N 1
ATOM 769 C CA . SER A 1 97 ? 7.256 7.323 25.214 1.00 66.19 97 SER A CA 1
ATOM 770 C C . SER A 1 97 ? 6.748 5.976 25.764 1.00 66.19 97 SER A C 1
ATOM 772 O O . SER A 1 97 ? 7.514 5.190 26.313 1.00 66.19 97 SER A O 1
ATOM 774 N N . LEU A 1 98 ? 5.469 5.657 25.558 1.00 57.41 98 LEU A N 1
ATOM 775 C CA . LEU A 1 98 ? 4.769 4.475 26.057 1.00 57.41 98 LEU A CA 1
ATOM 776 C C . LEU A 1 98 ? 5.028 3.180 25.261 1.00 57.41 98 LEU A C 1
ATOM 778 O O . LEU A 1 98 ? 4.463 2.142 25.599 1.00 57.41 98 LEU A O 1
ATOM 782 N N . LEU A 1 99 ? 5.880 3.196 24.228 1.00 55.09 99 LEU A N 1
ATOM 783 C CA . LEU A 1 99 ? 6.353 1.969 23.561 1.00 55.09 99 LEU A CA 1
ATOM 784 C C . LEU A 1 99 ? 7.658 1.404 24.145 1.00 55.09 99 LEU A C 1
ATOM 786 O O . LEU A 1 99 ? 8.095 0.335 23.718 1.00 55.09 99 LEU A O 1
ATOM 790 N N . GLN A 1 100 ? 8.240 2.035 25.170 1.00 49.91 100 GLN A N 1
ATOM 791 C CA . GLN A 1 100 ? 9.201 1.356 26.038 1.00 49.91 100 GLN A CA 1
ATOM 792 C C . GLN A 1 100 ? 8.433 0.393 26.951 1.00 49.91 100 GLN A C 1
ATOM 794 O O . GLN A 1 100 ? 8.109 0.713 28.092 1.00 49.91 100 GLN A O 1
ATOM 799 N N . ARG A 1 101 ? 8.104 -0.802 26.447 1.00 48.00 101 ARG A N 1
ATOM 800 C CA . ARG A 1 101 ? 7.758 -1.911 27.342 1.00 48.00 101 ARG A CA 1
ATOM 801 C C . ARG A 1 101 ? 8.967 -2.138 28.257 1.00 48.00 101 ARG A C 1
ATOM 803 O O . ARG A 1 101 ? 10.045 -2.413 27.724 1.00 48.00 101 ARG A O 1
ATOM 810 N N . PRO A 1 102 ? 8.841 -2.041 29.590 1.00 46.31 102 PRO A N 1
ATOM 811 C CA . PRO A 1 102 ? 9.894 -2.538 30.454 1.00 46.31 102 PRO A CA 1
ATOM 812 C C . PRO A 1 102 ? 10.030 -4.040 30.196 1.00 46.31 102 PRO A C 1
ATOM 814 O O . PRO A 1 102 ? 9.033 -4.749 30.046 1.00 46.31 102 PRO A O 1
ATOM 817 N N . HIS A 1 103 ? 11.271 -4.513 30.114 1.00 49.78 103 HIS A N 1
ATOM 818 C CA . HIS A 1 103 ? 11.593 -5.930 30.193 1.00 49.78 103 HIS A CA 1
ATOM 819 C C . HIS A 1 103 ? 10.986 -6.498 31.485 1.00 49.78 103 HIS A C 1
ATOM 821 O O . HIS A 1 103 ? 11.587 -6.404 32.550 1.00 49.78 103 HIS A O 1
ATOM 827 N N . SER A 1 104 ? 9.795 -7.088 31.411 1.00 45.12 104 SER A N 1
ATOM 828 C CA . SER A 1 104 ? 9.307 -7.988 32.448 1.00 45.12 104 SER A CA 1
ATOM 829 C C . SER A 1 104 ? 9.955 -9.347 32.203 1.00 45.12 104 SER A C 1
ATOM 831 O O . SER A 1 104 ? 9.408 -10.198 31.500 1.00 45.12 104 SER A O 1
ATOM 833 N N . VAL A 1 105 ? 11.162 -9.515 32.741 1.00 50.94 105 VAL A N 1
ATOM 834 C CA . VAL A 1 105 ? 11.668 -10.839 33.097 1.00 50.94 105 VAL A CA 1
ATOM 835 C C . VAL A 1 105 ? 10.785 -11.302 34.257 1.00 50.94 105 VAL A C 1
ATOM 837 O O . VAL A 1 105 ? 10.779 -10.684 35.320 1.00 50.94 105 VAL A O 1
ATOM 840 N N . PHE A 1 106 ? 9.938 -12.294 33.987 1.00 35.72 106 PHE A N 1
ATOM 841 C CA . PHE A 1 106 ? 9.151 -13.003 34.997 1.00 35.72 106 PHE A CA 1
ATOM 842 C C . PHE A 1 106 ? 10.092 -13.803 35.926 1.00 35.72 106 PHE A C 1
ATOM 844 O O . PHE A 1 106 ? 11.195 -14.132 35.483 1.00 35.72 106 PHE A O 1
ATOM 851 N N . PRO A 1 107 ? 9.688 -14.060 37.188 1.00 56.41 107 PRO A N 1
ATOM 852 C CA . PRO A 1 107 ? 10.513 -14.746 38.189 1.00 56.41 107 PRO A CA 1
ATOM 853 C C . PRO A 1 107 ? 10.878 -16.183 37.805 1.00 56.41 107 PRO A C 1
ATOM 855 O O . PRO A 1 107 ? 10.096 -16.818 37.059 1.00 56.41 107 PRO A O 1
#